Protein AF-A0A7V3QFU2-F1 (afdb_monomer)

Structure (mmCIF, N/CA/C/O backbone):
data_AF-A0A7V3QFU2-F1
#
_entry.id   AF-A0A7V3QFU2-F1
#
loop_
_atom_site.group_PDB
_atom_site.id
_atom_site.type_symbol
_atom_site.label_atom_id
_atom_site.label_alt_id
_atom_site.label_comp_id
_atom_site.label_asym_id
_atom_site.label_entity_id
_atom_site.label_seq_id
_atom_site.pdbx_PDB_ins_code
_atom_site.Cartn_x
_atom_site.Cartn_y
_atom_site.Cartn_z
_atom_site.occupancy
_atom_site.B_iso_or_equiv
_atom_site.auth_seq_id
_atom_site.auth_comp_id
_atom_site.auth_asym_id
_atom_site.auth_atom_id
_atom_site.pdbx_PDB_model_num
ATOM 1 N N . MET A 1 1 ? 6.113 -16.786 -1.990 1.00 64.31 1 MET A N 1
ATOM 2 C CA . MET A 1 1 ? 6.000 -15.375 -1.558 1.00 64.31 1 MET A CA 1
ATOM 3 C C . MET A 1 1 ? 5.224 -15.345 -0.257 1.00 64.31 1 MET A C 1
ATOM 5 O O . MET A 1 1 ? 4.162 -15.948 -0.208 1.00 64.31 1 MET 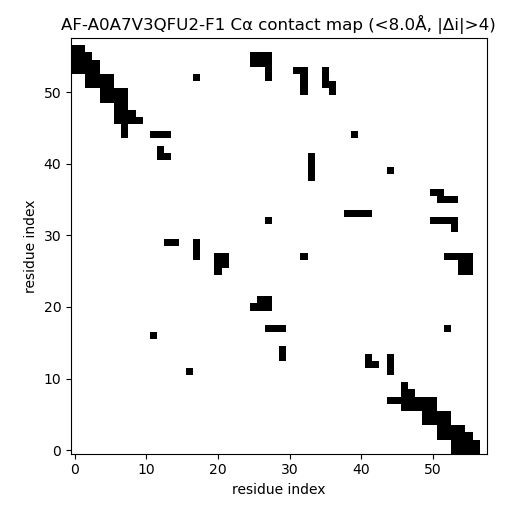A O 1
ATOM 9 N N . LYS A 1 2 ? 5.759 -14.713 0.791 1.00 85.12 2 LYS A N 1
ATOM 10 C CA . LYS A 1 2 ? 4.988 -14.413 2.005 1.00 85.12 2 LYS A CA 1
ATOM 11 C C . LYS A 1 2 ? 4.407 -13.006 1.875 1.00 85.12 2 LYS A C 1
ATOM 13 O O . LYS A 1 2 ? 4.976 -12.161 1.185 1.00 85.12 2 LYS A O 1
ATOM 18 N N . GLY A 1 3 ? 3.265 -12.768 2.495 1.00 90.31 3 GLY A N 1
ATOM 19 C CA . GLY A 1 3 ? 2.572 -11.493 2.413 1.00 90.31 3 GLY A CA 1
ATOM 20 C C . GLY A 1 3 ? 1.305 -11.507 3.246 1.00 90.31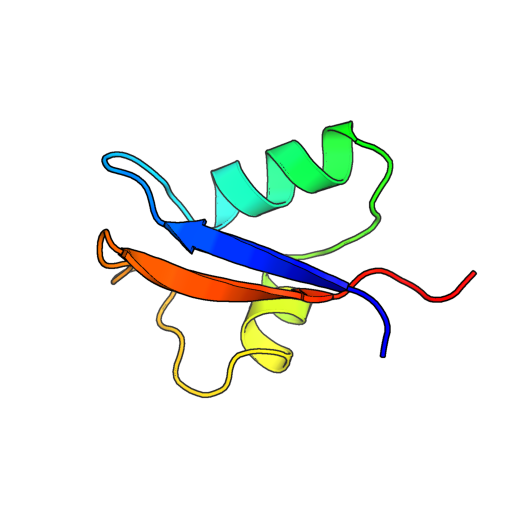 3 GLY A C 1
ATOM 21 O O . GLY A 1 3 ? 1.036 -12.473 3.961 1.00 90.31 3 GLY A O 1
ATOM 22 N N . TYR A 1 4 ? 0.546 -10.430 3.133 1.00 93.19 4 TYR A N 1
ATOM 23 C CA . TYR A 1 4 ? -0.689 -10.211 3.870 1.00 93.19 4 TYR A CA 1
ATOM 24 C C . TYR A 1 4 ? -1.821 -9.970 2.879 1.00 93.19 4 TYR A C 1
ATOM 26 O O . TYR A 1 4 ? -1.621 -9.297 1.870 1.00 93.19 4 TYR A O 1
ATOM 34 N N . GLU A 1 5 ? -3.009 -10.488 3.166 1.00 94.69 5 GLU A N 1
ATOM 35 C CA . GLU A 1 5 ? -4.216 -10.054 2.467 1.00 94.69 5 GLU A CA 1
ATOM 36 C C . GLU A 1 5 ? -4.814 -8.861 3.205 1.00 94.69 5 GLU A C 1
ATOM 38 O O . GLU A 1 5 ? -5.003 -8.898 4.421 1.00 94.69 5 GLU A O 1
ATOM 43 N N . TYR A 1 6 ? -5.110 -7.805 2.459 1.00 95.75 6 TYR A N 1
ATOM 44 C CA . TYR A 1 6 ? -5.773 -6.615 2.959 1.00 95.75 6 TYR A CA 1
ATOM 45 C C . TYR A 1 6 ? -7.119 -6.442 2.261 1.00 95.75 6 TYR A C 1
ATOM 47 O O . TYR A 1 6 ? -7.214 -6.588 1.042 1.00 95.75 6 TYR A O 1
ATOM 55 N N . VAL A 1 7 ? -8.159 -6.124 3.029 1.00 96.88 7 VAL A N 1
ATOM 56 C CA . VAL A 1 7 ? -9.487 -5.801 2.498 1.00 96.88 7 VAL A CA 1
ATOM 57 C C . VAL A 1 7 ? -9.672 -4.296 2.584 1.00 96.88 7 VAL A C 1
ATOM 59 O O . VAL A 1 7 ? -9.726 -3.755 3.687 1.00 96.88 7 VAL A O 1
ATOM 62 N N . VAL A 1 8 ? -9.794 -3.644 1.429 1.00 96.31 8 VAL A N 1
ATOM 63 C CA . VAL A 1 8 ? -9.964 -2.190 1.315 1.00 96.31 8 VAL A CA 1
ATOM 64 C C . VAL A 1 8 ? -11.168 -1.721 2.128 1.00 96.31 8 VAL A C 1
ATOM 66 O O . VAL A 1 8 ? -12.279 -2.235 1.968 1.00 96.31 8 VAL A O 1
ATOM 69 N N . GLN A 1 9 ? -10.944 -0.720 2.969 1.00 96.38 9 GLN A N 1
ATOM 70 C CA . GLN A 1 9 ? -11.938 -0.051 3.794 1.00 96.38 9 GLN A CA 1
ATOM 71 C C . GLN A 1 9 ? -12.362 1.295 3.179 1.00 96.38 9 GLN A C 1
ATOM 73 O O . GLN A 1 9 ? -11.683 1.840 2.302 1.00 96.38 9 GLN A O 1
ATOM 78 N N . PRO A 1 10 ? -13.509 1.857 3.603 1.00 96.56 10 PRO A N 1
ATOM 79 C CA . PRO A 1 10 ? -13.920 3.191 3.177 1.00 96.56 10 PRO A CA 1
ATOM 80 C C . PRO A 1 10 ? -12.860 4.251 3.509 1.00 96.56 10 PRO A C 1
ATOM 82 O O . PRO A 1 10 ? -12.437 4.371 4.654 1.00 96.56 10 PRO A O 1
ATOM 85 N N . GLY A 1 11 ? -12.466 5.042 2.506 1.00 93.62 11 GLY A N 1
ATOM 86 C CA . GLY A 1 11 ? -11.477 6.119 2.655 1.00 93.62 11 GLY A CA 1
ATOM 87 C C . GLY A 1 11 ? -10.022 5.700 2.427 1.00 93.62 11 GLY A C 1
ATOM 88 O O . GLY A 1 11 ? -9.144 6.563 2.420 1.00 93.62 11 GLY A O 1
ATOM 89 N N . ASP A 1 12 ? -9.758 4.415 2.189 1.00 95.56 12 ASP A N 1
ATOM 90 C CA . ASP A 1 12 ? -8.408 3.951 1.896 1.00 95.56 12 ASP A CA 1
ATOM 91 C C . ASP A 1 12 ? -7.882 4.448 0.549 1.00 95.56 12 ASP A C 1
ATOM 93 O O . ASP A 1 12 ? -8.586 4.531 -0.460 1.00 95.56 12 ASP A O 1
ATOM 97 N N . THR A 1 13 ? -6.572 4.670 0.523 1.00 95.19 13 TH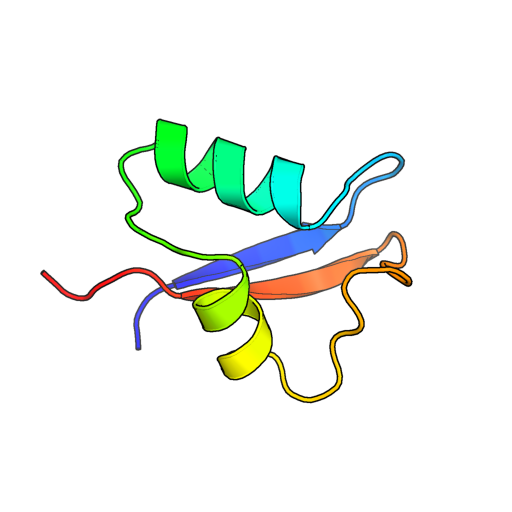R A N 1
ATOM 98 C CA . THR A 1 13 ? -5.790 4.839 -0.701 1.00 95.19 13 THR A CA 1
ATOM 99 C C . THR A 1 13 ? -4.661 3.820 -0.714 1.00 95.19 13 THR A C 1
ATOM 101 O O . THR A 1 13 ? -4.165 3.413 0.340 1.00 95.19 13 THR A O 1
ATOM 104 N N . LEU A 1 14 ? -4.205 3.418 -1.904 1.00 94.56 14 LEU A N 1
ATOM 105 C CA . LEU A 1 14 ? -3.132 2.425 -2.008 1.00 94.56 14 LEU A CA 1
ATOM 106 C C . LEU A 1 14 ? -1.846 2.912 -1.322 1.00 94.56 14 LEU A C 1
ATOM 108 O O . LEU A 1 14 ? -1.141 2.129 -0.688 1.00 94.56 14 LEU A O 1
ATOM 112 N N . SER A 1 15 ? -1.559 4.212 -1.418 1.00 95.19 15 SER A N 1
ATOM 113 C CA . SER A 1 15 ? -0.415 4.842 -0.761 1.00 95.19 15 SER A CA 1
ATOM 114 C C . SER A 1 15 ? -0.527 4.803 0.764 1.00 95.19 15 SER A C 1
ATOM 116 O O . SER A 1 15 ? 0.464 4.469 1.412 1.00 95.19 15 SER A O 1
ATOM 118 N N . ALA A 1 16 ? -1.702 5.086 1.338 1.00 96.19 16 ALA A N 1
ATOM 119 C CA . ALA A 1 16 ? -1.921 5.026 2.784 1.00 96.19 16 ALA A CA 1
ATOM 120 C C . ALA A 1 16 ? -1.800 3.594 3.323 1.00 96.19 16 ALA A C 1
ATOM 122 O O . ALA A 1 16 ? -1.106 3.381 4.317 1.00 96.19 16 ALA A O 1
ATOM 123 N N . ILE A 1 17 ? -2.379 2.609 2.623 1.00 95.50 17 ILE A N 1
ATOM 124 C CA . ILE A 1 17 ? -2.236 1.188 2.972 1.00 95.50 17 ILE A CA 1
ATOM 125 C C . ILE A 1 17 ? -0.748 0.820 2.980 1.00 95.50 17 ILE A C 1
ATOM 127 O O . ILE A 1 17 ? -0.214 0.388 3.997 1.00 95.50 17 ILE A O 1
ATOM 131 N N . VAL A 1 18 ? -0.029 1.066 1.879 1.00 95.38 18 VAL A N 1
ATOM 132 C CA . VAL A 1 18 ? 1.409 0.764 1.781 1.00 95.38 18 VAL A CA 1
ATOM 133 C C . VAL A 1 18 ? 2.224 1.470 2.869 1.00 95.38 18 VAL A C 1
ATOM 135 O O . VAL A 1 18 ? 3.129 0.864 3.445 1.00 95.38 18 VAL A O 1
ATOM 138 N N . ALA A 1 19 ? 1.918 2.732 3.178 1.00 96.38 19 ALA A N 1
ATOM 139 C CA . ALA A 1 19 ? 2.591 3.483 4.234 1.00 96.38 19 ALA A CA 1
ATOM 140 C C . ALA A 1 19 ? 2.376 2.859 5.621 1.00 96.38 19 ALA A C 1
ATOM 142 O O . ALA A 1 19 ? 3.343 2.723 6.370 1.00 96.38 19 ALA A O 1
ATOM 143 N N . ALA A 1 20 ? 1.160 2.408 5.936 1.00 95.56 20 ALA A N 1
ATOM 144 C CA . ALA A 1 20 ? 0.865 1.725 7.193 1.00 95.56 20 ALA A CA 1
ATOM 145 C C . ALA A 1 20 ? 1.673 0.421 7.337 1.00 95.56 20 ALA A C 1
ATOM 147 O O . ALA A 1 20 ? 2.251 0.154 8.390 1.00 95.56 20 ALA A O 1
ATOM 148 N N . TYR A 1 21 ? 1.803 -0.371 6.269 1.00 94.94 21 TYR A N 1
ATOM 149 C CA . TYR A 1 21 ? 2.643 -1.576 6.290 1.00 94.94 21 TYR A CA 1
ATOM 150 C C . TYR A 1 21 ? 4.133 -1.241 6.470 1.00 94.94 21 TYR A C 1
ATOM 152 O O . TYR A 1 21 ? 4.819 -1.884 7.266 1.00 94.94 21 TYR A O 1
ATOM 160 N N . ARG A 1 22 ? 4.632 -0.183 5.818 1.00 94.06 22 ARG A N 1
ATOM 161 C CA . ARG A 1 22 ? 6.009 0.304 6.023 1.00 94.06 22 ARG A CA 1
ATOM 162 C C . ARG A 1 22 ? 6.279 0.717 7.467 1.00 94.06 22 ARG A C 1
ATOM 164 O O . ARG A 1 22 ? 7.342 0.392 7.989 1.00 94.06 22 ARG A O 1
ATOM 171 N N . GLN A 1 23 ? 5.326 1.388 8.115 1.00 95.50 23 GLN A N 1
ATOM 172 C CA . GLN A 1 23 ? 5.420 1.760 9.533 1.00 95.50 23 GLN A CA 1
ATOM 173 C C . GLN A 1 23 ? 5.486 0.531 10.454 1.00 95.50 23 GLN A C 1
ATOM 175 O O . GLN A 1 23 ? 6.125 0.585 11.499 1.00 95.50 23 GLN A O 1
ATOM 180 N N . ASN A 1 24 ? 4.919 -0.602 10.029 1.00 91.94 24 ASN A N 1
ATOM 181 C CA . ASN A 1 24 ? 5.018 -1.896 10.711 1.00 91.94 24 ASN A CA 1
ATOM 182 C C . ASN A 1 24 ? 6.279 -2.698 10.321 1.00 91.94 24 ASN A C 1
ATOM 184 O O . ASN A 1 24 ? 6.298 -3.922 10.423 1.00 91.94 24 ASN A O 1
ATOM 188 N N . ASN A 1 25 ? 7.342 -2.022 9.870 1.00 91.06 25 ASN A N 1
ATOM 189 C CA . ASN A 1 25 ? 8.614 -2.616 9.435 1.00 91.06 25 ASN A CA 1
ATOM 190 C C . ASN A 1 25 ? 8.521 -3.556 8.218 1.00 91.06 25 ASN A C 1
ATOM 192 O O . ASN A 1 25 ? 9.461 -4.303 7.933 1.00 91.06 25 ASN A O 1
ATOM 196 N N . ILE A 1 26 ? 7.435 -3.498 7.445 1.00 92.06 26 ILE A N 1
ATOM 197 C CA . ILE A 1 26 ? 7.292 -4.285 6.218 1.00 92.06 26 ILE A CA 1
ATOM 198 C C . ILE A 1 26 ? 7.792 -3.437 5.050 1.00 92.06 26 ILE A C 1
ATOM 200 O O . ILE A 1 26 ? 7.138 -2.491 4.609 1.00 92.06 26 ILE A O 1
ATOM 204 N N . LYS A 1 27 ? 8.983 -3.763 4.533 1.00 92.00 27 LYS A N 1
ATOM 205 C CA . LYS A 1 27 ? 9.580 -3.046 3.394 1.00 92.00 27 LYS A CA 1
ATOM 206 C C . LYS A 1 27 ? 8.855 -3.419 2.095 1.00 92.00 27 LYS A C 1
ATOM 208 O O . LYS A 1 27 ? 9.280 -4.320 1.381 1.00 92.00 27 LYS A O 1
ATOM 213 N N . VAL A 1 28 ? 7.761 -2.721 1.807 1.00 93.94 28 VAL A N 1
ATOM 214 C CA . VAL A 1 28 ? 6.946 -2.890 0.595 1.00 93.94 28 VAL A CA 1
ATOM 215 C C . VAL A 1 28 ? 6.787 -1.562 -0.145 1.00 93.94 28 VAL A C 1
ATOM 217 O O . VAL A 1 2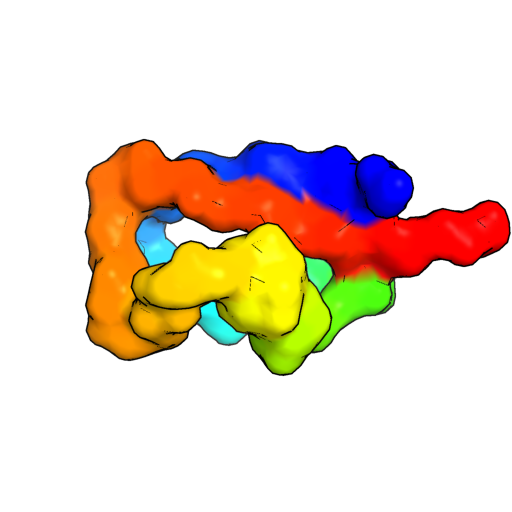8 ? 6.792 -0.500 0.473 1.00 93.94 28 VAL A O 1
ATOM 220 N N . THR A 1 29 ? 6.663 -1.571 -1.470 1.00 94.38 29 THR A N 1
ATOM 221 C CA . THR A 1 29 ? 6.364 -0.382 -2.283 1.00 94.38 29 THR A CA 1
ATOM 222 C C . THR A 1 29 ? 5.049 -0.508 -3.035 1.00 94.38 29 THR A C 1
ATOM 224 O O . THR A 1 29 ? 4.560 -1.612 -3.254 1.00 94.38 29 THR A O 1
ATOM 227 N N . VAL A 1 30 ? 4.481 0.631 -3.449 1.00 93.88 30 VAL A N 1
ATOM 228 C CA . VAL A 1 30 ? 3.276 0.655 -4.293 1.00 93.88 30 VAL A CA 1
ATOM 229 C C . VAL A 1 30 ? 3.495 -0.186 -5.550 1.00 93.88 30 VAL A C 1
ATOM 231 O O . VAL A 1 30 ? 2.697 -1.072 -5.825 1.00 93.88 30 VAL A O 1
ATOM 234 N N . ASP A 1 31 ? 4.626 -0.013 -6.234 1.00 94.00 31 ASP A N 1
ATOM 235 C CA . ASP A 1 31 ? 4.983 -0.812 -7.411 1.00 94.00 31 ASP A CA 1
ATOM 236 C C . ASP A 1 31 ? 5.045 -2.316 -7.127 1.00 94.00 31 ASP A C 1
ATOM 238 O O . ASP A 1 31 ? 4.633 -3.120 -7.961 1.00 94.00 31 ASP A O 1
ATOM 242 N N . GLN A 1 32 ? 5.551 -2.722 -5.959 1.00 94.19 32 GLN A N 1
ATOM 243 C CA . GLN A 1 32 ? 5.572 -4.133 -5.569 1.00 94.19 32 GLN A CA 1
ATOM 244 C C . GLN A 1 32 ? 4.158 -4.670 -5.336 1.00 94.19 32 GLN A C 1
ATOM 246 O O . GLN A 1 32 ? 3.863 -5.782 -5.771 1.00 94.19 32 GLN A O 1
ATOM 251 N N . VAL A 1 33 ? 3.276 -3.886 -4.708 1.00 94.81 33 VAL A N 1
ATOM 252 C CA . VAL A 1 33 ? 1.861 -4.252 -4.552 1.00 94.81 33 VAL A CA 1
ATOM 253 C C . VAL A 1 33 ? 1.179 -4.350 -5.916 1.00 94.81 33 VAL A C 1
ATOM 255 O O . VAL A 1 33 ? 0.519 -5.347 -6.184 1.00 94.81 33 VAL A O 1
ATOM 258 N N . LEU A 1 34 ? 1.373 -3.381 -6.812 1.00 94.50 34 LEU A N 1
ATOM 259 C CA . LEU A 1 34 ? 0.778 -3.400 -8.154 1.00 94.50 34 LEU A CA 1
ATOM 260 C C . LEU A 1 34 ? 1.252 -4.605 -8.975 1.00 94.50 34 LEU A C 1
ATOM 262 O O . LEU A 1 34 ? 0.443 -5.283 -9.600 1.00 94.50 34 LEU A O 1
ATOM 266 N N . LYS A 1 35 ? 2.547 -4.937 -8.918 1.00 94.00 35 LYS A N 1
ATOM 267 C CA . LYS A 1 35 ? 3.092 -6.142 -9.567 1.00 94.00 35 LYS A CA 1
ATOM 268 C C . LYS A 1 35 ? 2.503 -7.433 -9.000 1.00 94.00 35 LYS A C 1
ATOM 270 O O . LYS A 1 35 ? 2.318 -8.389 -9.746 1.00 94.00 35 LYS A O 1
ATOM 275 N N . ALA A 1 36 ? 2.224 -7.468 -7.699 1.00 93.38 36 ALA A N 1
ATOM 276 C CA . ALA A 1 36 ? 1.647 -8.634 -7.041 1.00 93.38 36 ALA A CA 1
ATOM 277 C C . ALA A 1 36 ? 0.122 -8.754 -7.226 1.00 93.38 36 ALA A C 1
ATOM 279 O O . ALA A 1 36 ? -0.430 -9.819 -6.964 1.00 93.38 36 ALA A O 1
ATOM 280 N N . ASN A 1 37 ? -0.551 -7.699 -7.701 1.00 94.56 37 ASN A N 1
ATOM 281 C CA . ASN A 1 37 ? -1.992 -7.677 -7.957 1.00 94.56 37 ASN A CA 1
ATOM 282 C C . ASN A 1 37 ? -2.277 -7.245 -9.407 1.00 94.56 37 ASN A C 1
ATOM 284 O O . ASN A 1 37 ? -2.653 -6.092 -9.643 1.00 94.56 37 ASN A O 1
ATOM 288 N N . PRO A 1 38 ? -2.110 -8.143 -10.396 1.00 93.62 38 PRO A N 1
ATOM 289 C CA . PRO A 1 38 ? -2.414 -7.834 -11.789 1.00 93.62 38 PRO A CA 1
ATOM 290 C C . PRO A 1 38 ? -3.849 -7.315 -11.959 1.00 93.62 38 PRO A C 1
ATOM 292 O O . PRO A 1 38 ? -4.804 -7.942 -11.506 1.00 93.62 38 PRO A O 1
ATOM 295 N N . GLY A 1 39 ? -3.996 -6.161 -12.614 1.00 91.38 39 GLY A N 1
ATOM 296 C CA . GLY A 1 39 ? -5.294 -5.512 -12.837 1.00 91.38 39 GLY A CA 1
ATOM 297 C C . GLY A 1 39 ? -5.772 -4.597 -11.703 1.00 91.38 39 GLY A C 1
ATOM 298 O O . GLY A 1 39 ? -6.830 -3.984 -11.838 1.00 91.38 39 GLY A O 1
ATOM 299 N N . LEU A 1 40 ? -5.010 -4.458 -10.612 1.00 94.19 40 LEU A N 1
ATOM 300 C CA . LEU A 1 40 ? -5.269 -3.441 -9.594 1.00 94.19 40 LEU A CA 1
ATOM 301 C C . LEU A 1 40 ? -4.993 -2.043 -10.166 1.00 94.19 40 LEU A C 1
ATOM 303 O O . LEU A 1 40 ? -3.862 -1.727 -10.529 1.00 94.19 40 LEU A O 1
ATOM 307 N N . ASP A 1 41 ? -6.020 -1.196 -10.205 1.00 92.94 41 ASP A N 1
ATOM 308 C CA . ASP A 1 41 ? -5.878 0.228 -10.515 1.00 92.94 41 ASP A CA 1
ATOM 309 C C . ASP A 1 41 ? -5.760 1.017 -9.196 1.00 92.94 41 ASP A C 1
ATOM 311 O O . ASP A 1 41 ? -6.720 1.044 -8.416 1.00 92.94 41 ASP A O 1
ATOM 315 N N . PRO A 1 42 ? -4.613 1.666 -8.919 1.00 88.56 42 PRO A N 1
ATOM 316 C CA . PRO A 1 42 ? -4.387 2.400 -7.674 1.00 88.56 42 PRO A CA 1
ATOM 317 C C . PRO A 1 42 ? -5.358 3.569 -7.467 1.00 88.56 42 PRO A C 1
ATOM 319 O O . PRO A 1 42 ? -5.562 3.985 -6.328 1.00 88.56 42 PRO A O 1
ATOM 322 N N . ASN A 1 43 ? -5.965 4.084 -8.542 1.00 90.44 43 ASN A N 1
ATOM 323 C CA . ASN A 1 43 ? -6.911 5.199 -8.495 1.00 90.44 43 ASN A CA 1
ATOM 324 C C . ASN A 1 43 ? -8.374 4.738 -8.408 1.00 90.44 43 ASN A C 1
ATOM 326 O O . ASN A 1 43 ? -9.273 5.572 -8.315 1.00 90.44 43 ASN A O 1
ATOM 330 N N . LYS A 1 44 ? -8.638 3.425 -8.465 1.00 92.38 44 LYS A N 1
ATOM 331 C CA . LYS A 1 44 ? -9.996 2.852 -8.462 1.00 92.38 44 LYS A CA 1
ATOM 332 C C . LYS A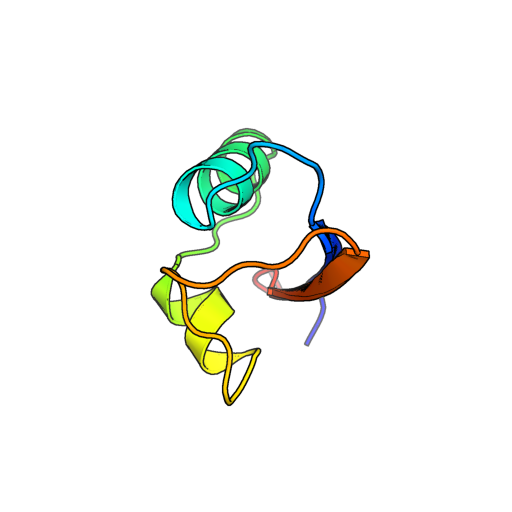 1 44 ? -10.142 1.724 -7.448 1.00 92.38 44 LYS A C 1
ATOM 334 O O . LYS A 1 44 ? -10.704 0.671 -7.756 1.00 92.38 44 LYS A O 1
ATOM 339 N N . LEU A 1 45 ? -9.651 1.953 -6.234 1.00 93.94 45 LEU A N 1
ATOM 340 C CA . LEU A 1 45 ? -9.879 1.027 -5.132 1.00 93.94 45 LEU A CA 1
ATOM 341 C C . LEU A 1 45 ? -11.368 0.969 -4.779 1.00 93.94 45 LEU A C 1
ATOM 343 O O . LEU A 1 45 ? -12.040 1.997 -4.688 1.00 93.94 45 LEU A O 1
ATOM 347 N N . ARG A 1 46 ? -11.883 -0.244 -4.574 1.00 94.44 46 ARG A N 1
ATOM 348 C CA . ARG A 1 46 ? -13.269 -0.477 -4.148 1.00 94.44 46 ARG A CA 1
ATOM 349 C C . ARG A 1 46 ? -13.289 -1.018 -2.729 1.00 94.44 46 ARG A C 1
ATOM 351 O O . ARG A 1 46 ? -12.528 -1.922 -2.410 1.00 94.44 46 ARG A O 1
ATOM 358 N N . VAL A 1 47 ? -14.197 -0.523 -1.895 1.00 95.38 47 VAL A N 1
ATOM 359 C CA . VAL A 1 47 ? -14.416 -1.088 -0.555 1.00 95.38 47 VAL A CA 1
ATOM 360 C C . VAL A 1 47 ? -14.757 -2.576 -0.671 1.00 95.38 47 VAL A C 1
ATOM 362 O O . VAL A 1 47 ? -15.532 -2.975 -1.540 1.00 95.38 47 VAL A O 1
ATOM 365 N N . GLY A 1 48 ? -14.145 -3.402 0.178 1.00 95.19 48 GLY A N 1
ATOM 366 C CA . GLY A 1 48 ? -14.264 -4.860 0.137 1.00 95.19 48 GLY A CA 1
ATOM 367 C C . GLY A 1 48 ? -13.337 -5.545 -0.874 1.00 95.19 48 GLY A C 1
ATOM 368 O O . GLY A 1 48 ? -13.256 -6.773 -0.891 1.00 95.19 48 GLY A O 1
ATOM 369 N N . GLN A 1 49 ? -12.610 -4.787 -1.702 1.00 95.56 49 GLN A N 1
ATOM 370 C CA . GLN A 1 49 ? -11.616 -5.348 -2.612 1.00 95.56 49 GLN A CA 1
ATOM 371 C C . GLN A 1 49 ? -10.455 -5.953 -1.825 1.00 95.56 49 GLN A C 1
ATOM 373 O O . GLN A 1 49 ? -9.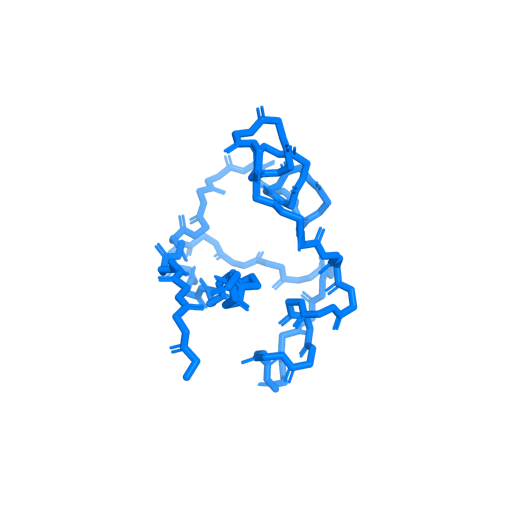920 -5.334 -0.907 1.00 95.56 49 GLN A O 1
ATOM 378 N N . LYS A 1 50 ? -10.039 -7.157 -2.220 1.00 95.56 50 LYS A N 1
ATOM 379 C CA . LYS A 1 50 ? -8.852 -7.810 -1.670 1.00 95.56 50 LYS A CA 1
ATOM 380 C C . LYS A 1 50 ? -7.605 -7.359 -2.420 1.00 95.56 50 LYS A C 1
ATOM 382 O O . LYS A 1 50 ? -7.589 -7.357 -3.650 1.00 95.56 50 LYS A O 1
ATOM 387 N N . ILE A 1 51 ? -6.573 -7.001 -1.669 1.00 95.19 51 ILE A N 1
ATOM 388 C CA . ILE A 1 51 ? -5.252 -6.626 -2.165 1.00 95.19 51 ILE A CA 1
ATOM 389 C C . ILE A 1 51 ? -4.222 -7.477 -1.435 1.00 95.19 51 ILE A C 1
ATOM 391 O O . ILE A 1 51 ? -4.220 -7.560 -0.209 1.00 95.19 51 ILE A O 1
AT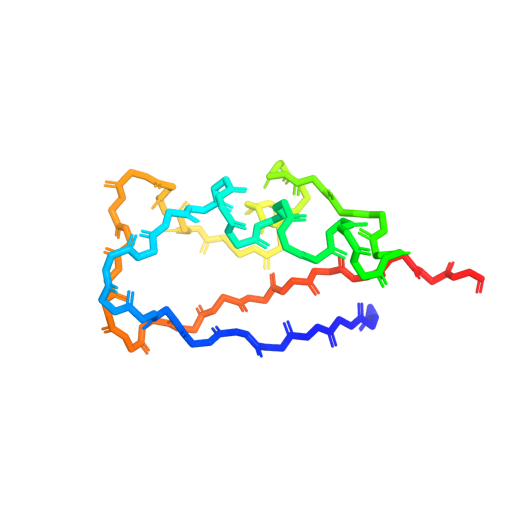OM 395 N N . PHE A 1 52 ? -3.320 -8.088 -2.187 1.00 96.06 52 PHE A N 1
ATOM 396 C CA . PHE A 1 52 ? -2.180 -8.798 -1.639 1.00 96.06 52 PHE A CA 1
ATOM 397 C C . PHE A 1 52 ? -1.007 -7.840 -1.405 1.00 96.06 52 PHE A C 1
ATOM 399 O O . PHE A 1 52 ? -0.520 -7.193 -2.331 1.00 96.06 52 PHE A O 1
ATOM 406 N N . ILE A 1 53 ? -0.520 -7.759 -0.172 1.00 95.06 53 ILE A N 1
ATOM 407 C CA . ILE A 1 53 ? 0.646 -6.961 0.203 1.00 95.06 53 ILE A CA 1
ATOM 408 C C . ILE A 1 53 ? 1.856 -7.900 0.312 1.00 95.06 53 ILE A C 1
ATOM 410 O O . ILE A 1 53 ? 1.949 -8.656 1.286 1.00 95.06 53 ILE A O 1
ATOM 414 N N . PRO A 1 54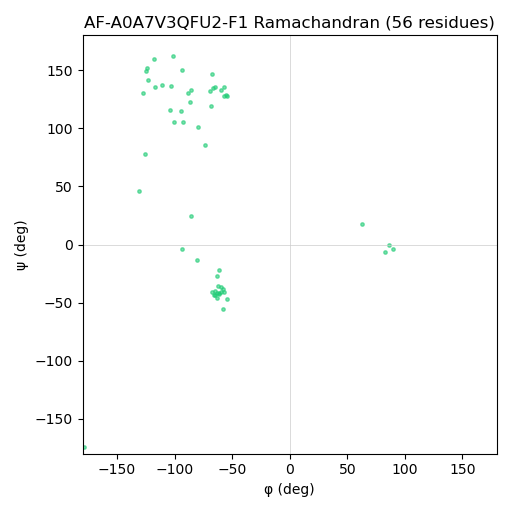 ? 2.790 -7.897 -0.661 1.00 94.06 54 PRO A N 1
ATOM 415 C CA . PRO A 1 54 ? 3.966 -8.753 -0.603 1.00 94.06 54 PRO A CA 1
ATOM 416 C C . PRO A 1 54 ? 4.912 -8.281 0.504 1.00 94.06 54 PRO A C 1
ATOM 418 O O . PRO A 1 54 ? 5.248 -7.100 0.586 1.00 94.06 54 PRO A O 1
ATOM 421 N N . ALA A 1 55 ? 5.379 -9.216 1.329 1.00 89.19 55 ALA A N 1
ATOM 422 C CA . ALA A 1 55 ? 6.417 -8.963 2.317 1.00 89.19 55 ALA A CA 1
ATOM 423 C C . ALA A 1 55 ? 7.752 -9.538 1.814 1.00 89.19 55 ALA A C 1
ATOM 425 O O . ALA A 1 55 ? 7.779 -10.659 1.288 1.00 89.19 55 ALA A O 1
ATOM 426 N N . PRO A 1 56 ? 8.871 -8.808 1.959 1.00 81.00 56 PRO A N 1
ATOM 427 C CA . PRO A 1 56 ? 10.178 -9.353 1.632 1.00 81.00 56 PRO A CA 1
ATOM 428 C C . PRO A 1 56 ? 10.443 -10.584 2.502 1.00 81.00 56 PRO A C 1
ATOM 430 O O . PRO A 1 56 ? 10.199 -10.589 3.709 1.00 81.00 56 PRO A O 1
ATOM 433 N N . SER A 1 57 ? 10.901 -11.653 1.857 1.00 66.56 57 SER A N 1
ATOM 434 C CA . SER A 1 57 ? 11.394 -12.840 2.551 1.00 66.56 57 SER A CA 1
ATOM 435 C C . SER A 1 57 ? 12.807 -12.497 2.999 1.00 66.56 57 SER A C 1
ATOM 437 O O . SER A 1 57 ? 13.696 -12.417 2.157 1.00 66.56 57 SER A O 1
ATOM 439 N N .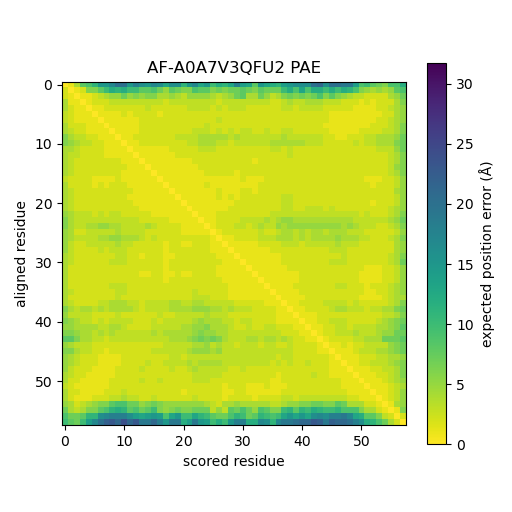 ASN A 1 58 ? 12.958 -12.150 4.275 1.00 56.78 58 ASN A N 1
ATOM 440 C CA . ASN A 1 58 ? 14.271 -11.988 4.893 1.00 56.78 58 ASN A CA 1
ATOM 441 C C . ASN A 1 58 ? 15.023 -13.322 4.892 1.00 56.78 58 ASN A C 1
ATOM 443 O O . ASN A 1 58 ? 14.339 -14.362 5.055 1.00 56.78 58 ASN A O 1
#

Mean predicted aligned error: 3.13 Å

Nearest PDB structures (foldseek):
  5jce-assembly1_A  TM=8.770E-01  e=1.200E-02  Oryza sativa Japonica Group
  5jcd-assembly2_B  TM=8.685E-01  e=1.371E-02  Oryza sativa Japonica Group
  7bax-assembly1_A  TM=8.744E-01  e=8.884E-02  Lotus japonicus
  7au7-assembly1_A  TM=7.605E-01  e=5.569E-02  Medicago truncatula
  8yoa-assembly1_A  TM=4.581E-01  e=2.337E+00  Mycobacteroides abscessus

Sequence (58 aa):
MKGYEYVVQPGDTLSAIVAAYRQNNIKVTVDQVLKANPGLDPNKLRVGQKIFIPAPSN

Foldseek 3Di:
DDWDKDFDAPPDALVVVQVVCVVVVFPFDSVNQCVVDPPDDRVDDDGRDITTTDGDDD

Solvent-accessible surface area (backbone atoms only — not comparable to full-atom values): 3605 Å² total; per-residue (Å²): 137,55,63,47,83,42,66,40,51,89,89,68,46,57,66,58,55,40,48,54,44,38,74,69,73,36,77,53,48,65,69,54,29,44,70,66,31,81,88,65,51,75,92,65,76,48,69,70,40,78,44,48,43,58,40,72,83,127

pLDDT: mean 92.13, std 7.48, range [56.78, 96.88]

Radius of gyration: 10.57 Å; Cα contacts (8 Å, |Δi|>4): 82; chains: 1; bounding box: 29×22×24 Å

Secondary structure (DSSP, 8-state):
-EEEEEEPPTT--HHHHHHHHHHTT----HHHHHHHSTT--TT---TT-EEEEEEP--